Protein AF-A0A502BUF0-F1 (afdb_monomer_lite)

Foldseek 3Di:
DDPPPDVVVVVVVVVVVVVLQVQLLVQLVVCVVVVNLCVLDPHHDPDDPDDSSVSSVSCVVVVVVPVPPVVVVVCVVVPDPVRCVVVVHDD

Radius of gyration: 17.82 Å; chains: 1; bounding box: 42×22×54 Å

pLDDT: mean 81.69, std 11.91, range [51.72, 97.19]

Sequence (91 aa):
DSLTRKGSRIEVLLLLSAMASFASWLVGMACETCGIDAWLAPFRSTRRLYSIMRLGREALVRRWSSTRLNELINQLRHPSPQLLDQLGAPA

Secondary structure (DSSP, 8-state):
--TT--HHHHHHHHHHHHHHHHHHHHHHHHHHHTT-HHHHSSS--SS--S-HHHHHHHHHHTTTT-S-HHHHHHHHHS--HHHHHHTT---

Organism: NCBI:txid582702

Structure (mmCIF, N/CA/C/O backbone):
data_AF-A0A502BUF0-F1
#
_entry.id   AF-A0A502BUF0-F1
#
loop_
_atom_site.group_PDB
_atom_site.id
_atom_site.type_symbol
_atom_site.label_atom_id
_atom_site.label_alt_id
_atom_site.label_comp_id
_atom_site.label_asym_id
_atom_site.label_entity_id
_atom_site.label_seq_id
_atom_site.pdbx_PDB_ins_code
_atom_site.Cartn_x
_atom_site.Cartn_y
_atom_site.Cartn_z
_atom_site.occupancy
_atom_site.B_iso_or_equiv
_atom_site.auth_seq_id
_atom_site.auth_comp_id
_atom_site.auth_asym_id
_atom_site.auth_atom_id
_atom_site.pdbx_PDB_model_num
ATOM 1 N N . ASP A 1 1 ? -21.185 13.866 27.878 1.00 51.72 1 ASP A N 1
ATOM 2 C CA . ASP A 1 1 ? -21.233 12.983 26.697 1.00 51.72 1 ASP A CA 1
ATOM 3 C C . ASP A 1 1 ? -19.947 13.012 25.902 1.00 51.72 1 ASP A C 1
ATOM 5 O O . ASP A 1 1 ? -19.614 14.029 25.305 1.00 51.72 1 ASP A O 1
ATOM 9 N N . SER A 1 2 ? -19.185 11.915 25.919 1.00 56.62 2 SER A N 1
ATOM 10 C CA . SER A 1 2 ? -17.961 11.832 25.125 1.00 56.62 2 SER A CA 1
ATOM 11 C C . SER A 1 2 ? -18.310 11.612 23.651 1.00 56.62 2 SER A C 1
ATOM 13 O O . SER A 1 2 ? -19.045 10.697 23.277 1.00 56.62 2 SER A O 1
ATOM 15 N N . LEU A 1 3 ? -17.726 12.442 22.789 1.00 57.16 3 LEU A N 1
ATOM 16 C CA . LEU A 1 3 ? -17.807 12.396 21.324 1.00 57.16 3 LEU A CA 1
ATOM 17 C C . LEU A 1 3 ? -17.400 11.038 20.698 1.00 57.16 3 LEU A C 1
ATOM 19 O O . LEU A 1 3 ? -17.495 10.864 19.484 1.00 57.16 3 LEU A O 1
ATOM 23 N N . THR A 1 4 ? -16.930 10.085 21.502 1.00 57.44 4 THR A N 1
ATOM 24 C CA . THR A 1 4 ? -16.524 8.724 21.129 1.00 57.44 4 THR A CA 1
ATOM 25 C C . THR A 1 4 ? -17.658 7.693 21.182 1.00 57.44 4 THR A C 1
ATOM 27 O O . THR A 1 4 ? -17.450 6.564 20.758 1.00 57.44 4 THR A O 1
ATOM 30 N N . ARG A 1 5 ? -18.858 8.048 21.667 1.00 59.59 5 ARG A N 1
ATOM 31 C CA . ARG A 1 5 ? -19.928 7.077 21.981 1.00 59.59 5 ARG A CA 1
ATOM 32 C C . ARG A 1 5 ? -21.076 6.992 20.963 1.00 59.59 5 ARG A C 1
ATOM 34 O O . ARG A 1 5 ? -22.155 6.520 21.303 1.00 59.59 5 ARG A O 1
ATOM 41 N N . LYS A 1 6 ? -20.875 7.454 19.725 1.00 76.81 6 LYS A N 1
ATOM 42 C CA . LYS A 1 6 ? -21.853 7.298 18.631 1.00 76.81 6 LYS A CA 1
ATOM 43 C C . LYS A 1 6 ? -21.329 6.252 17.648 1.00 76.81 6 LYS A C 1
ATOM 45 O O . LYS A 1 6 ? -20.322 6.509 16.993 1.00 76.81 6 LYS A O 1
ATOM 50 N N . GLY A 1 7 ? -21.988 5.092 17.570 1.00 82.00 7 GLY A N 1
ATOM 51 C CA . GLY A 1 7 ? -21.563 3.948 16.745 1.00 82.00 7 GLY A CA 1
ATOM 52 C C . GLY A 1 7 ? -21.252 4.320 15.292 1.00 82.00 7 GLY A C 1
ATOM 53 O O . GLY A 1 7 ? -20.204 3.942 14.781 1.00 82.00 7 GLY A O 1
ATOM 54 N N . SER A 1 8 ? -22.054 5.206 14.696 1.00 85.69 8 SER A N 1
ATOM 55 C CA . SER A 1 8 ? -21.829 5.729 13.341 1.00 85.69 8 SER A CA 1
ATOM 56 C C . SER A 1 8 ? -20.466 6.400 13.147 1.00 85.69 8 SER A C 1
ATOM 58 O O . SER A 1 8 ? -19.845 6.279 12.095 1.00 85.69 8 SER A O 1
ATOM 60 N N . ARG A 1 9 ? -19.942 7.092 14.168 1.00 87.19 9 ARG A N 1
ATOM 61 C CA . ARG A 1 9 ? -18.603 7.691 14.095 1.00 87.19 9 ARG A CA 1
ATOM 62 C C . ARG A 1 9 ? -17.521 6.614 14.073 1.00 87.19 9 ARG A C 1
ATOM 64 O O . ARG A 1 9 ? -16.534 6.770 13.363 1.00 87.19 9 ARG A O 1
ATOM 71 N N . ILE A 1 10 ? -17.694 5.549 14.854 1.00 89.81 10 ILE A N 1
ATOM 72 C CA . ILE A 1 10 ? -16.747 4.430 14.897 1.00 89.81 10 ILE A CA 1
ATOM 73 C C . ILE A 1 10 ? -16.743 3.706 13.550 1.00 89.81 10 ILE A C 1
ATOM 75 O O . ILE A 1 10 ? -15.667 3.450 13.025 1.00 89.81 10 ILE A O 1
ATOM 79 N N . GLU A 1 11 ? -17.909 3.460 12.953 1.00 91.00 11 GLU A N 1
ATOM 80 C CA . GLU A 1 11 ? -18.028 2.847 11.622 1.00 91.00 11 GLU A CA 1
ATOM 81 C C . GLU A 1 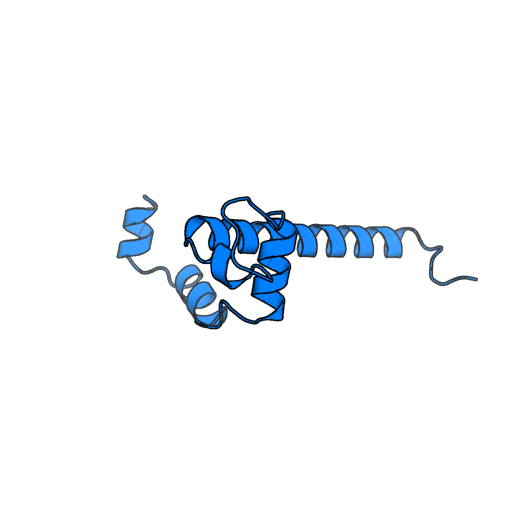11 ? -17.262 3.635 10.553 1.00 91.00 11 GLU A C 1
ATOM 83 O O . GLU A 1 11 ? -16.447 3.067 9.828 1.00 91.00 11 GLU A O 1
ATOM 88 N 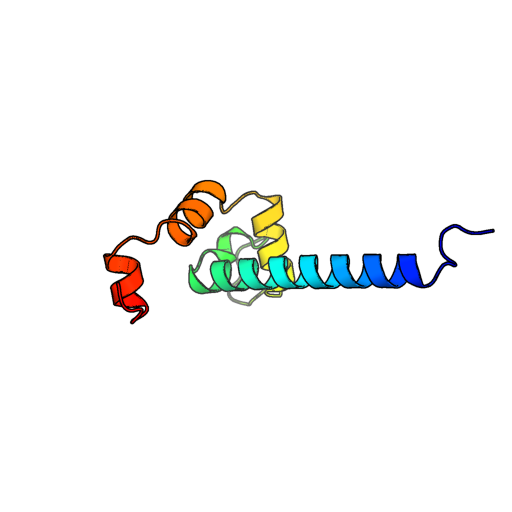N . VAL A 1 12 ? -17.445 4.959 10.504 1.00 94.00 12 VAL A N 1
ATOM 89 C CA . VAL A 1 12 ? -16.720 5.821 9.556 1.00 94.00 12 VAL A CA 1
ATOM 90 C C . VAL A 1 12 ? -15.213 5.795 9.817 1.00 94.00 12 VAL A C 1
ATOM 92 O O . VAL A 1 12 ? -14.427 5.698 8.877 1.00 94.00 12 VAL A O 1
ATOM 95 N N . LEU A 1 13 ? -14.783 5.855 11.081 1.00 94.69 13 LEU A N 1
ATOM 96 C CA . LEU A 1 13 ? -13.359 5.795 11.427 1.00 94.69 13 LEU A CA 1
ATOM 97 C C . LEU A 1 13 ? -12.736 4.438 11.077 1.00 94.69 13 LEU A C 1
ATOM 99 O O . LEU A 1 13 ? -11.601 4.400 10.603 1.00 94.69 13 LEU A O 1
ATOM 103 N N . LEU A 1 14 ? -13.469 3.340 11.266 1.00 95.88 14 LEU A N 1
ATOM 104 C CA . LEU A 1 14 ? -13.037 2.001 10.873 1.00 95.88 14 LEU A CA 1
ATOM 105 C C . LEU A 1 14 ? -12.9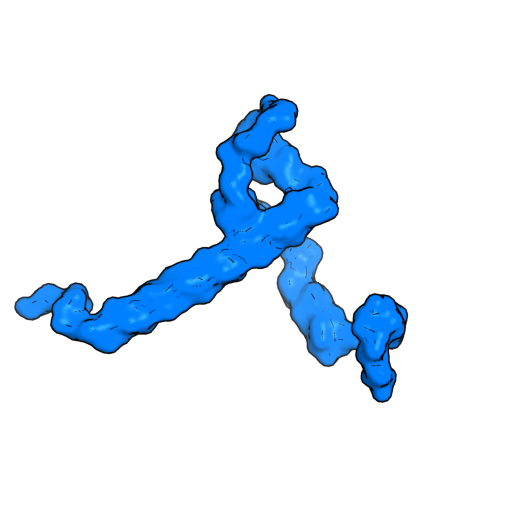13 1.887 9.355 1.00 95.88 14 LEU A C 1
ATOM 107 O O . LEU A 1 14 ? -11.891 1.400 8.875 1.00 95.88 14 LEU A O 1
ATOM 111 N N . LEU A 1 15 ? -13.894 2.392 8.601 1.00 96.75 15 LEU A N 1
ATOM 112 C CA . LEU A 1 15 ? -13.838 2.415 7.140 1.00 96.75 15 LEU A CA 1
ATOM 113 C C . LEU A 1 15 ? -12.637 3.228 6.644 1.00 96.75 15 LEU A C 1
ATOM 115 O O . LEU A 1 15 ? -11.854 2.736 5.834 1.00 96.75 15 LEU A O 1
ATOM 119 N N . LEU A 1 16 ? -12.437 4.438 7.172 1.00 96.12 16 LEU A N 1
ATOM 120 C CA . LEU A 1 16 ? -11.287 5.278 6.829 1.00 96.12 16 LEU A CA 1
ATOM 121 C C . LEU A 1 16 ? -9.961 4.591 7.168 1.00 96.12 16 LEU A C 1
ATOM 123 O O . LEU A 1 16 ? -9.029 4.614 6.364 1.00 96.12 16 LEU A O 1
ATOM 127 N N . SER A 1 17 ? -9.877 3.944 8.331 1.00 95.38 17 SER A N 1
ATOM 128 C CA . SER A 1 17 ? -8.691 3.191 8.735 1.00 95.38 17 SER A CA 1
ATOM 129 C C . SER A 1 17 ? -8.430 2.004 7.806 1.00 95.38 17 SER A C 1
ATOM 131 O O . SER A 1 17 ? -7.277 1.755 7.450 1.00 95.38 17 SER A O 1
ATOM 133 N N . ALA A 1 18 ? -9.475 1.287 7.385 1.00 96.81 18 ALA A N 1
ATOM 134 C CA . ALA A 1 18 ? -9.371 0.173 6.449 1.00 96.81 18 ALA A CA 1
ATOM 135 C C . ALA A 1 18 ? -8.911 0.655 5.066 1.00 96.81 18 ALA A C 1
ATOM 137 O O . ALA A 1 18 ? -7.969 0.096 4.508 1.00 96.81 18 ALA A O 1
ATOM 138 N N . MET A 1 19 ? -9.491 1.745 4.554 1.00 97.19 19 MET A N 1
ATOM 139 C CA . MET A 1 19 ? -9.086 2.359 3.286 1.00 97.19 19 MET A CA 1
ATOM 140 C C . MET A 1 19 ? -7.632 2.843 3.316 1.00 97.19 19 MET A C 1
ATOM 142 O O . MET A 1 19 ? -6.869 2.561 2.394 1.00 97.19 19 MET A O 1
ATOM 146 N N . ALA A 1 20 ? -7.217 3.530 4.384 1.00 94.12 20 ALA A N 1
ATOM 147 C CA . ALA A 1 20 ? -5.841 4.004 4.537 1.00 94.12 20 ALA A CA 1
ATOM 148 C C . ALA A 1 20 ? -4.840 2.841 4.646 1.00 94.12 20 ALA A C 1
ATOM 150 O O . ALA A 1 20 ? -3.752 2.888 4.065 1.00 94.12 20 ALA A O 1
ATOM 151 N N . SER A 1 21 ? -5.223 1.780 5.359 1.00 95.44 21 SER A N 1
ATOM 152 C CA . SER A 1 21 ? -4.444 0.545 5.474 1.00 95.44 21 SER A CA 1
ATOM 153 C C . SER A 1 21 ? -4.300 -0.155 4.126 1.00 95.44 21 SER A C 1
ATOM 155 O O . SER A 1 21 ? -3.193 -0.537 3.752 1.00 95.44 21 SER A O 1
ATOM 157 N N . PHE A 1 22 ? -5.389 -0.260 3.364 1.00 94.88 22 PHE A N 1
ATOM 158 C CA . PHE A 1 22 ? -5.393 -0.847 2.030 1.00 94.88 22 PHE A CA 1
ATOM 159 C C . PHE A 1 22 ? -4.528 -0.049 1.047 1.00 94.88 22 PHE A C 1
ATOM 161 O O . PHE A 1 22 ? -3.678 -0.625 0.373 1.00 94.88 22 PHE A O 1
ATOM 168 N N . ALA A 1 23 ? -4.658 1.281 1.028 1.00 91.50 23 ALA A N 1
ATOM 169 C CA . ALA A 1 23 ? -3.820 2.148 0.200 1.00 91.50 23 ALA A CA 1
ATOM 170 C C . ALA A 1 23 ? -2.329 2.023 0.562 1.00 91.50 23 ALA A C 1
ATOM 172 O O . ALA A 1 23 ? -1.483 1.884 -0.319 1.00 91.50 23 ALA A O 1
ATOM 173 N N . SER A 1 24 ? -2.004 2.004 1.859 1.00 93.12 24 SER A N 1
ATOM 174 C CA . SER A 1 24 ? -0.627 1.791 2.325 1.00 93.12 24 SER A CA 1
ATOM 175 C C . SER A 1 24 ? -0.100 0.414 1.918 1.00 93.12 24 SER A C 1
ATOM 177 O O . SER A 1 24 ? 1.059 0.285 1.540 1.00 93.12 24 SER A O 1
ATOM 179 N N . TRP A 1 25 ? -0.936 -0.622 1.962 1.00 95.56 25 TRP A N 1
ATOM 180 C CA . TRP A 1 25 ? -0.556 -1.957 1.516 1.00 95.56 25 TRP A CA 1
ATOM 181 C C . TRP A 1 25 ? -0.289 -2.014 0.003 1.00 95.56 25 TRP A C 1
ATOM 183 O O . TRP A 1 25 ? 0.767 -2.500 -0.396 1.00 95.56 25 TRP A O 1
ATOM 193 N N . LEU A 1 26 ? -1.170 -1.441 -0.826 1.00 93.25 26 LEU A N 1
ATOM 194 C CA . LEU A 1 26 ? -0.983 -1.362 -2.281 1.00 93.25 26 LEU A CA 1
ATOM 195 C C . LEU A 1 26 ? 0.326 -0.663 -2.657 1.00 93.25 26 LEU A C 1
ATOM 197 O O . LEU A 1 26 ? 1.111 -1.190 -3.443 1.00 93.25 26 LEU A O 1
ATOM 201 N N . VAL A 1 27 ? 0.589 0.503 -2.061 1.00 90.38 27 VAL A N 1
ATOM 202 C CA . VAL A 1 27 ? 1.833 1.243 -2.313 1.00 90.38 27 VAL A CA 1
ATOM 203 C C . VAL A 1 27 ? 3.039 0.420 -1.874 1.00 90.38 27 VAL A C 1
ATOM 205 O O . VAL A 1 27 ? 4.027 0.356 -2.597 1.00 90.38 27 VAL A O 1
ATOM 208 N N . GLY A 1 28 ? 2.962 -0.250 -0.724 1.00 91.62 28 GLY A N 1
ATOM 209 C CA . GLY A 1 28 ? 4.036 -1.115 -0.245 1.00 91.62 28 GLY A CA 1
ATOM 210 C C . GLY A 1 28 ? 4.345 -2.273 -1.194 1.00 91.62 28 GLY A C 1
ATOM 211 O O . GLY A 1 28 ? 5.516 -2.540 -1.447 1.00 91.62 28 GLY A O 1
ATOM 212 N N . MET A 1 29 ? 3.327 -2.918 -1.770 1.00 92.69 29 MET A N 1
ATOM 213 C CA . MET A 1 29 ? 3.534 -3.964 -2.779 1.00 92.69 29 MET A CA 1
ATOM 214 C C . MET A 1 29 ? 4.172 -3.419 -4.055 1.00 92.69 29 MET A C 1
ATOM 216 O O . MET A 1 29 ? 5.089 -4.039 -4.589 1.00 92.69 29 MET A O 1
ATOM 220 N N . ALA A 1 30 ? 3.731 -2.250 -4.527 1.00 86.94 30 ALA A N 1
ATOM 221 C CA . ALA A 1 30 ? 4.354 -1.599 -5.676 1.00 86.94 30 ALA A CA 1
ATOM 222 C C . ALA A 1 30 ? 5.833 -1.289 -5.394 1.00 86.94 30 ALA A C 1
ATOM 224 O O . ALA A 1 30 ? 6.688 -1.517 -6.243 1.00 86.94 30 ALA A O 1
ATOM 225 N N . CYS A 1 31 ? 6.153 -0.843 -4.175 1.00 86.50 31 CYS A N 1
ATOM 226 C CA . CYS A 1 31 ? 7.532 -0.577 -3.776 1.00 86.50 31 CYS A CA 1
ATOM 227 C C . CYS A 1 31 ? 8.400 -1.842 -3.753 1.00 86.50 31 CYS A C 1
ATOM 229 O O . CYS A 1 31 ? 9.537 -1.825 -4.216 1.00 86.50 31 CYS A O 1
ATOM 231 N N . GLU A 1 32 ? 7.871 -2.942 -3.225 1.00 87.44 32 GLU A N 1
ATOM 232 C CA . GLU A 1 32 ? 8.575 -4.226 -3.203 1.00 87.44 32 GLU A CA 1
ATOM 233 C C . GLU A 1 32 ? 8.795 -4.761 -4.627 1.00 87.44 32 GLU A C 1
ATOM 235 O O . GLU A 1 32 ? 9.904 -5.146 -4.982 1.00 87.44 32 GLU A O 1
ATOM 240 N N . THR A 1 33 ? 7.770 -4.682 -5.479 1.00 86.00 33 THR A N 1
ATOM 241 C CA . THR A 1 33 ? 7.834 -5.151 -6.875 1.00 86.00 33 THR A CA 1
ATOM 242 C C . THR A 1 33 ? 8.824 -4.335 -7.711 1.00 86.00 33 THR A C 1
ATOM 244 O O . THR A 1 33 ? 9.536 -4.888 -8.543 1.00 86.00 33 THR A O 1
ATOM 247 N N . CYS A 1 34 ? 8.915 -3.025 -7.469 1.00 82.44 34 CYS A N 1
ATOM 248 C CA . CYS A 1 34 ? 9.868 -2.147 -8.148 1.00 82.44 34 CYS A CA 1
ATOM 249 C C . CYS A 1 34 ? 11.298 -2.219 -7.572 1.00 82.44 34 CYS A C 1
ATOM 251 O O . CYS A 1 34 ? 12.181 -1.538 -8.092 1.00 82.44 34 CYS A O 1
ATOM 253 N N . GLY A 1 35 ? 11.546 -2.992 -6.504 1.00 82.00 35 GLY A N 1
ATOM 254 C CA . GLY A 1 35 ? 12.875 -3.150 -5.891 1.00 82.00 35 GLY A CA 1
ATOM 255 C C . GLY A 1 35 ? 13.409 -1.892 -5.197 1.00 82.00 35 GLY A C 1
ATOM 256 O O . GLY A 1 35 ? 14.618 -1.680 -5.088 1.00 82.00 35 GLY A O 1
ATOM 257 N N . ILE A 1 36 ? 12.511 -1.009 -4.768 1.00 80.38 36 ILE A N 1
ATOM 258 C CA . ILE A 1 36 ? 12.845 0.297 -4.175 1.00 80.38 36 ILE A CA 1
ATOM 259 C C . ILE A 1 36 ? 12.711 0.297 -2.651 1.00 80.38 36 ILE A C 1
ATOM 261 O O . ILE A 1 36 ? 13.015 1.283 -1.977 1.00 80.38 36 ILE A O 1
ATOM 265 N N . ASP A 1 37 ? 12.239 -0.813 -2.101 1.00 84.00 37 ASP A N 1
ATOM 266 C CA . ASP A 1 37 ? 11.993 -1.027 -0.688 1.00 84.00 37 ASP A CA 1
ATOM 267 C C . ASP A 1 37 ? 13.258 -0.831 0.161 1.00 84.00 37 ASP A C 1
ATOM 269 O O . ASP A 1 37 ? 13.204 -0.250 1.250 1.00 84.00 37 ASP A O 1
ATOM 273 N N . ALA A 1 38 ? 14.415 -1.195 -0.397 1.00 82.88 38 ALA A N 1
ATOM 274 C CA . ALA A 1 38 ? 15.726 -0.978 0.203 1.00 82.88 38 ALA A CA 1
ATOM 275 C C . ALA A 1 38 ? 16.049 0.507 0.479 1.00 82.88 38 ALA A C 1
ATOM 277 O O . ALA A 1 38 ? 16.788 0.801 1.419 1.00 82.88 38 ALA A O 1
ATOM 278 N N . TRP A 1 39 ? 15.491 1.451 -0.293 1.00 84.06 39 TRP A N 1
ATOM 279 C CA . TRP A 1 39 ? 15.691 2.901 -0.110 1.00 84.06 39 TRP A CA 1
ATOM 280 C C . TRP A 1 39 ? 14.748 3.512 0.933 1.00 84.06 39 TRP A C 1
ATOM 282 O O . TRP A 1 39 ? 14.988 4.606 1.450 1.00 84.06 39 TRP A O 1
ATOM 292 N N . LEU A 1 40 ? 13.655 2.813 1.235 1.00 84.50 40 LEU A N 1
ATOM 293 C CA . LEU A 1 40 ? 12.664 3.220 2.229 1.00 84.50 40 LEU A CA 1
ATOM 294 C C . LEU A 1 40 ? 13.007 2.681 3.623 1.00 84.50 40 LEU A C 1
ATOM 296 O O . LEU A 1 40 ? 12.593 3.263 4.629 1.00 84.50 40 LEU A O 1
ATOM 300 N N . ALA A 1 41 ? 13.789 1.602 3.688 1.00 84.62 41 ALA A N 1
ATOM 301 C CA . ALA A 1 41 ? 14.347 1.078 4.923 1.00 84.62 41 ALA A CA 1
ATOM 302 C C . ALA A 1 41 ? 15.227 2.129 5.643 1.00 84.62 41 ALA A C 1
ATOM 304 O O . ALA A 1 41 ? 15.860 2.968 5.001 1.00 84.62 41 ALA A O 1
ATOM 305 N N . PRO A 1 42 ? 15.285 2.108 6.987 1.00 83.06 42 PRO A N 1
ATOM 306 C CA . PRO A 1 42 ? 16.051 3.084 7.761 1.00 83.06 42 PRO A CA 1
ATOM 307 C C . PRO A 1 42 ? 17.565 2.855 7.635 1.00 83.06 42 PRO A C 1
ATOM 309 O O . PRO A 1 42 ? 18.348 3.782 7.813 1.00 83.06 42 PRO A O 1
ATOM 312 N N . PHE A 1 43 ? 17.977 1.627 7.324 1.00 83.50 43 PHE A N 1
ATOM 313 C CA . PHE A 1 43 ? 19.355 1.227 7.066 1.00 83.50 43 PHE A CA 1
ATOM 314 C C . PHE A 1 43 ? 19.374 0.017 6.125 1.00 83.50 43 PHE A C 1
ATOM 316 O O . PHE A 1 43 ? 18.377 -0.699 5.990 1.00 83.50 43 PHE A O 1
ATOM 323 N N . ARG A 1 44 ? 20.517 -0.218 5.469 1.00 80.44 44 ARG A N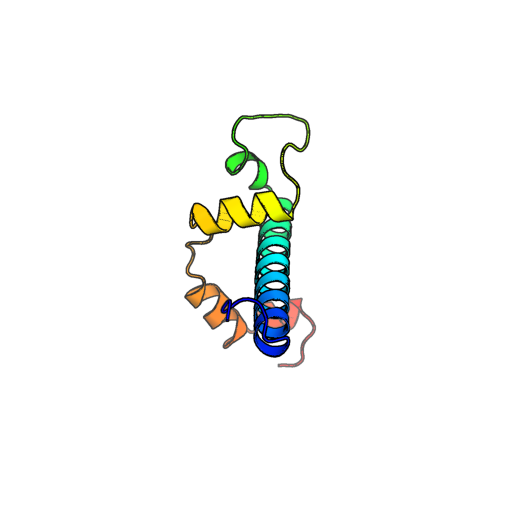 1
ATOM 324 C CA . ARG A 1 44 ? 20.697 -1.354 4.556 1.00 80.44 44 ARG A CA 1
ATOM 325 C C . ARG A 1 44 ? 20.702 -2.664 5.344 1.00 80.44 44 ARG A C 1
ATOM 327 O O . ARG A 1 44 ? 21.437 -2.801 6.317 1.00 80.44 44 ARG A O 1
ATOM 334 N N . SER A 1 45 ? 19.898 -3.626 4.911 1.00 80.56 45 SER A N 1
ATOM 335 C CA . SER A 1 45 ? 19.799 -4.958 5.507 1.00 80.56 45 SER A CA 1
ATOM 336 C C . SER A 1 45 ? 19.513 -5.980 4.413 1.00 80.56 45 SER A C 1
ATOM 338 O O . SER A 1 45 ? 18.773 -5.691 3.478 1.00 80.56 45 SER A O 1
ATOM 340 N N . THR A 1 46 ? 20.076 -7.180 4.544 1.00 78.50 46 THR A N 1
ATOM 341 C CA . THR A 1 46 ? 19.759 -8.330 3.679 1.00 78.50 46 THR A CA 1
ATOM 342 C C . THR A 1 46 ? 18.433 -8.991 4.052 1.00 78.50 46 THR A C 1
ATOM 344 O O . THR A 1 46 ? 17.868 -9.745 3.266 1.00 78.50 46 THR A O 1
ATOM 347 N N . ARG A 1 47 ? 17.923 -8.712 5.258 1.00 81.88 47 ARG A N 1
ATOM 348 C CA . ARG A 1 47 ? 16.622 -9.174 5.750 1.00 81.88 47 ARG A CA 1
ATOM 349 C C . ARG A 1 47 ? 15.588 -8.063 5.649 1.00 81.88 47 ARG A C 1
ATOM 351 O O . ARG A 1 47 ? 15.895 -6.902 5.923 1.00 81.88 47 ARG A O 1
ATOM 358 N N . ARG A 1 48 ? 14.345 -8.447 5.363 1.00 82.62 48 ARG A N 1
ATOM 359 C CA . ARG A 1 48 ? 13.184 -7.555 5.357 1.00 82.62 48 ARG A CA 1
ATOM 360 C C . ARG A 1 48 ? 12.984 -6.905 6.733 1.00 82.62 48 ARG A C 1
ATOM 362 O O . ARG A 1 48 ? 12.718 -7.601 7.708 1.00 82.62 48 ARG A O 1
ATOM 369 N N . LEU A 1 49 ? 13.090 -5.576 6.799 1.00 83.50 49 LEU A N 1
ATOM 370 C CA . LEU A 1 49 ? 12.934 -4.804 8.044 1.00 83.50 49 LEU A CA 1
ATOM 371 C C . LEU A 1 49 ? 11.505 -4.292 8.264 1.00 83.50 49 LEU A C 1
ATOM 373 O O . LEU A 1 49 ? 11.051 -4.187 9.401 1.00 83.50 49 LEU A O 1
ATOM 377 N N . TYR A 1 50 ? 10.795 -3.961 7.184 1.00 90.19 50 TYR A N 1
ATOM 378 C CA . TYR A 1 50 ? 9.442 -3.413 7.231 1.00 90.19 50 TYR A CA 1
ATOM 379 C C . TYR A 1 50 ? 8.425 -4.372 6.612 1.00 90.19 50 TYR A C 1
ATOM 381 O O . TYR A 1 50 ? 8.670 -4.999 5.578 1.00 90.19 50 TYR A O 1
ATOM 389 N N . SER A 1 51 ? 7.246 -4.462 7.234 1.00 92.75 51 SER A N 1
ATOM 390 C CA . SER A 1 51 ? 6.074 -5.061 6.590 1.00 92.75 51 SER A CA 1
ATOM 391 C C . SER A 1 51 ? 5.682 -4.248 5.349 1.00 92.75 51 SER A C 1
ATOM 393 O O . SER A 1 51 ? 5.975 -3.052 5.292 1.00 92.75 51 SER A O 1
ATOM 395 N N . ILE A 1 52 ? 4.983 -4.860 4.381 1.00 93.38 52 ILE A N 1
ATOM 396 C CA . ILE A 1 52 ? 4.447 -4.155 3.195 1.00 93.38 52 ILE A CA 1
ATOM 397 C C . ILE A 1 52 ? 3.708 -2.870 3.615 1.00 93.38 52 ILE A C 1
ATOM 399 O O . ILE A 1 52 ? 3.967 -1.802 3.070 1.00 93.38 52 ILE A O 1
ATOM 403 N N . MET A 1 53 ? 2.845 -2.934 4.636 1.00 94.25 53 MET A N 1
ATOM 404 C CA . MET A 1 53 ? 2.113 -1.754 5.117 1.00 94.25 53 MET A CA 1
ATOM 405 C C . MET A 1 53 ? 3.039 -0.641 5.618 1.00 94.25 53 MET A C 1
ATOM 407 O O . MET A 1 53 ? 2.819 0.530 5.304 1.00 94.25 53 MET A O 1
ATOM 411 N N . ARG A 1 54 ? 4.077 -0.981 6.398 1.00 93.50 54 ARG A N 1
ATOM 412 C CA . ARG A 1 54 ? 5.029 0.021 6.896 1.00 93.50 54 ARG A CA 1
ATOM 413 C C . ARG A 1 54 ? 5.835 0.621 5.750 1.00 93.50 54 ARG A C 1
ATOM 415 O O . ARG A 1 54 ? 6.058 1.828 5.749 1.00 93.50 54 ARG A O 1
ATOM 422 N N . LEU A 1 55 ? 6.217 -0.202 4.782 1.00 92.50 55 LEU A N 1
ATOM 423 C CA . LEU A 1 55 ? 6.933 0.228 3.594 1.00 92.50 55 LEU A CA 1
ATOM 424 C C . LEU A 1 55 ? 6.121 1.236 2.776 1.00 92.50 55 LEU A C 1
ATOM 426 O O . LEU A 1 55 ? 6.612 2.321 2.473 1.00 92.50 55 LEU A O 1
ATOM 430 N N . GLY A 1 56 ? 4.857 0.922 2.487 1.00 92.06 56 GLY A N 1
ATOM 431 C CA . GLY A 1 56 ? 3.991 1.841 1.756 1.00 92.06 56 GLY A CA 1
ATOM 432 C C . GLY A 1 56 ? 3.705 3.125 2.528 1.00 92.06 56 GLY A C 1
ATOM 433 O O . GLY A 1 56 ? 3.659 4.197 1.931 1.00 92.06 56 GLY A O 1
ATOM 434 N N . ARG A 1 57 ? 3.624 3.066 3.865 1.00 92.75 57 ARG A N 1
ATOM 435 C CA . ARG A 1 57 ? 3.555 4.279 4.693 1.00 92.75 57 ARG A CA 1
ATOM 436 C C . ARG A 1 57 ? 4.803 5.152 4.540 1.00 92.75 57 ARG A C 1
ATOM 438 O O . ARG A 1 57 ? 4.659 6.362 4.400 1.00 92.75 57 ARG A O 1
ATOM 445 N N . GLU A 1 58 ? 6.005 4.575 4.560 1.00 92.81 58 GLU A N 1
ATOM 446 C CA . GLU A 1 58 ? 7.246 5.332 4.329 1.00 92.81 58 GLU A CA 1
ATOM 447 C C . GLU A 1 58 ? 7.274 5.948 2.927 1.00 92.81 58 GLU A C 1
ATOM 449 O O . GLU A 1 58 ? 7.598 7.125 2.790 1.00 92.81 58 GLU A O 1
ATOM 454 N N . ALA A 1 59 ? 6.864 5.201 1.899 1.00 90.31 59 ALA A N 1
ATOM 455 C CA . ALA A 1 59 ? 6.778 5.708 0.531 1.00 90.31 59 ALA A CA 1
ATOM 456 C C . ALA A 1 59 ? 5.827 6.910 0.415 1.00 90.31 59 ALA A C 1
ATOM 458 O O . ALA A 1 59 ? 6.182 7.924 -0.190 1.00 90.31 59 ALA A O 1
ATOM 459 N N . LEU A 1 60 ? 4.647 6.824 1.041 1.00 87.94 60 LEU A N 1
ATOM 460 C CA . LEU A 1 60 ? 3.659 7.904 1.074 1.00 87.94 60 LEU A CA 1
ATOM 461 C C . LEU A 1 60 ? 4.187 9.138 1.819 1.00 87.94 60 LEU A C 1
ATOM 463 O O . LEU 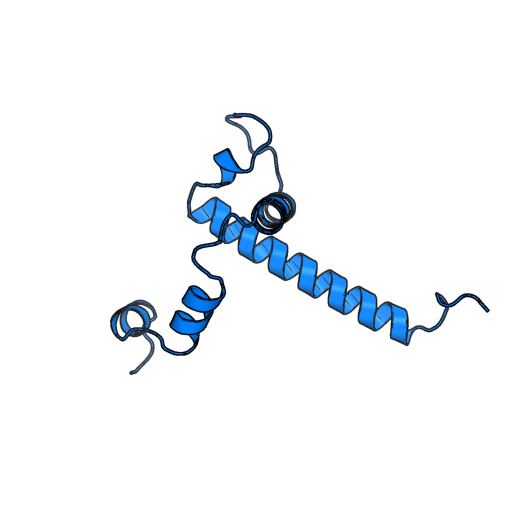A 1 60 ? 4.110 10.250 1.299 1.00 87.94 60 LEU A O 1
ATOM 467 N N . VAL A 1 61 ? 4.759 8.954 3.015 1.00 89.38 61 VAL A N 1
ATOM 468 C CA . VAL A 1 61 ? 5.297 10.055 3.835 1.00 89.38 61 VAL A CA 1
ATOM 469 C C . VAL A 1 61 ? 6.458 10.755 3.129 1.00 89.38 61 VAL A C 1
ATOM 471 O O . VAL A 1 61 ? 6.522 11.983 3.121 1.00 89.38 61 VAL A O 1
ATOM 474 N N . ARG A 1 62 ? 7.349 9.990 2.492 1.00 87.56 62 ARG A N 1
ATOM 475 C CA . ARG A 1 62 ? 8.510 10.518 1.761 1.00 87.56 62 ARG A CA 1
ATOM 476 C C . ARG A 1 62 ? 8.168 11.009 0.354 1.00 87.56 62 ARG A C 1
ATOM 478 O O . ARG A 1 62 ? 9.066 11.455 -0.352 1.00 87.56 62 ARG A O 1
ATOM 485 N N . ARG A 1 63 ? 6.893 10.936 -0.055 1.00 79.25 63 ARG A N 1
ATOM 486 C CA . ARG A 1 63 ? 6.411 11.298 -1.401 1.00 79.25 63 ARG A CA 1
ATOM 487 C C . ARG A 1 63 ? 7.211 10.613 -2.511 1.00 79.25 63 ARG A C 1
ATOM 489 O O . ARG A 1 63 ? 7.450 11.199 -3.562 1.00 79.25 63 ARG A O 1
ATOM 496 N N . TRP A 1 64 ? 7.644 9.379 -2.266 1.00 70.12 64 TRP A N 1
ATOM 497 C CA . TRP A 1 64 ? 8.584 8.680 -3.140 1.00 70.12 64 TRP A CA 1
ATOM 498 C C . TRP A 1 64 ? 7.996 8.455 -4.547 1.00 70.12 64 TRP A C 1
ATOM 500 O O . TRP A 1 64 ? 8.700 8.554 -5.544 1.00 70.12 64 TRP A O 1
ATOM 510 N N . SER A 1 65 ? 6.674 8.298 -4.655 1.00 61.78 65 SER A N 1
ATOM 511 C CA . SER A 1 65 ? 5.948 8.230 -5.929 1.00 61.78 65 SER A CA 1
ATOM 512 C C . SER A 1 65 ? 5.556 9.616 -6.476 1.00 61.78 65 SER A C 1
ATOM 514 O O . SER A 1 65 ? 4.403 9.834 -6.848 1.00 61.78 65 SER A O 1
ATOM 516 N N . SER A 1 66 ? 6.467 10.596 -6.471 1.00 55.41 66 SER A N 1
ATOM 517 C CA . SER A 1 66 ? 6.183 11.938 -7.011 1.00 55.41 66 SER A CA 1
ATOM 518 C C . SER A 1 66 ? 6.326 12.050 -8.539 1.00 55.41 66 SER A C 1
ATOM 520 O O . SER A 1 66 ? 6.123 13.146 -9.068 1.00 55.41 66 SER A O 1
ATOM 522 N N . THR A 1 67 ? 6.584 10.966 -9.278 1.00 56.75 67 THR A N 1
ATOM 523 C CA . THR A 1 67 ? 6.010 10.872 -10.635 1.00 56.75 67 THR A CA 1
ATOM 524 C C . THR A 1 67 ? 4.509 10.931 -10.423 1.00 56.75 67 THR A C 1
ATOM 526 O O . THR A 1 67 ? 3.963 10.061 -9.744 1.00 56.75 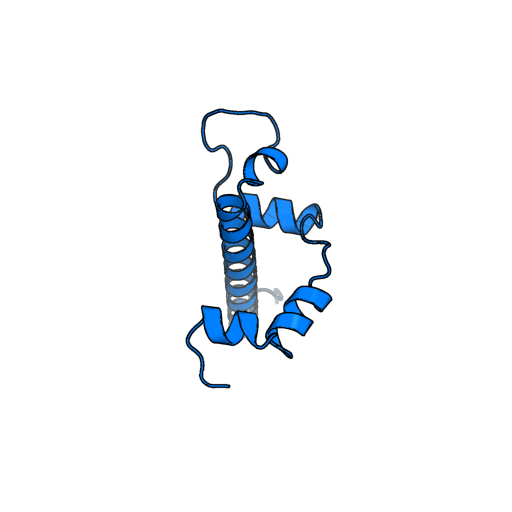67 THR A O 1
ATOM 529 N N . ARG A 1 68 ? 3.901 12.067 -10.788 1.00 61.28 68 ARG A N 1
ATOM 530 C CA . ARG A 1 68 ? 2.728 12.593 -10.078 1.00 61.28 68 ARG A CA 1
ATOM 531 C C . ARG A 1 68 ? 1.687 11.487 -9.982 1.00 61.28 68 ARG A C 1
ATOM 533 O O . ARG A 1 68 ? 1.339 10.901 -10.997 1.00 61.28 68 ARG A O 1
ATOM 540 N N . LEU A 1 69 ? 1.113 11.245 -8.806 1.00 60.75 69 LEU A N 1
ATOM 541 C CA . LEU A 1 69 ? -0.125 10.461 -8.713 1.00 60.75 69 LEU A CA 1
ATOM 542 C C . LEU A 1 69 ? -1.129 10.895 -9.793 1.00 60.75 69 LEU A C 1
ATOM 544 O O . LEU A 1 69 ? -1.810 10.057 -10.357 1.00 60.75 69 LEU A O 1
ATOM 548 N N . ASN A 1 70 ? -1.133 12.180 -10.161 1.00 62.97 70 ASN A N 1
ATOM 549 C CA . ASN A 1 70 ? -1.889 12.711 -11.293 1.00 62.97 70 ASN A CA 1
ATOM 550 C C . ASN A 1 70 ? -1.492 12.136 -12.661 1.00 62.97 70 ASN A C 1
ATOM 552 O O . ASN A 1 70 ? -2.371 11.947 -13.480 1.00 62.97 70 ASN A O 1
ATOM 556 N N . GLU A 1 71 ? -0.218 11.870 -12.938 1.00 72.50 71 GLU A N 1
ATOM 557 C CA . GLU A 1 71 ? 0.239 11.202 -14.165 1.00 72.50 71 GLU A CA 1
ATOM 558 C C . GLU A 1 71 ? -0.183 9.735 -14.189 1.00 72.50 71 GLU A C 1
ATOM 560 O O . GLU A 1 71 ? -0.719 9.292 -15.196 1.00 72.50 71 GLU A O 1
ATOM 565 N N . LEU A 1 72 ? -0.047 9.012 -13.074 1.00 70.81 72 LEU A N 1
ATOM 566 C CA . LEU A 1 72 ? -0.543 7.634 -12.967 1.00 70.81 72 LEU A CA 1
ATOM 567 C C . LEU A 1 72 ? -2.074 7.572 -13.074 1.00 70.81 72 LEU A C 1
ATOM 569 O O . LEU A 1 72 ? -2.617 6.751 -13.803 1.00 70.81 72 LEU A O 1
ATOM 573 N N . ILE A 1 73 ? -2.788 8.478 -12.403 1.00 71.50 73 ILE A N 1
ATOM 574 C CA . ILE A 1 73 ? -4.247 8.612 -12.512 1.00 71.50 73 ILE A CA 1
ATOM 575 C C . ILE A 1 73 ? -4.640 9.023 -13.933 1.00 71.50 73 ILE A C 1
ATOM 577 O O . ILE A 1 73 ? -5.623 8.508 -14.453 1.00 71.50 73 ILE A O 1
ATOM 581 N N . ASN A 1 74 ? -3.884 9.912 -14.582 1.00 78.75 74 ASN A N 1
ATOM 582 C CA . ASN A 1 74 ? -4.119 10.277 -15.977 1.00 78.75 74 ASN A CA 1
ATOM 583 C C . ASN A 1 74 ? -3.878 9.092 -16.909 1.00 78.75 74 ASN A C 1
ATOM 585 O O . ASN A 1 74 ? -4.663 8.918 -17.827 1.00 78.75 74 ASN A O 1
ATOM 589 N N . GLN A 1 75 ? -2.869 8.254 -16.663 1.00 76.38 75 GLN A N 1
ATOM 590 C CA . GLN A 1 75 ? -2.657 7.013 -17.410 1.00 76.38 75 GLN A CA 1
ATOM 591 C C . GLN A 1 75 ? -3.768 5.995 -17.153 1.00 76.38 75 GLN A C 1
ATOM 593 O O . GLN A 1 75 ? -4.157 5.291 -18.065 1.00 76.38 75 GLN A O 1
ATOM 598 N N . LEU A 1 76 ? -4.336 5.920 -15.951 1.00 77.00 76 LEU A N 1
ATOM 599 C CA . LEU A 1 76 ? -5.486 5.045 -15.694 1.00 77.00 76 LEU A CA 1
ATOM 600 C C . LEU A 1 76 ? -6.781 5.578 -16.323 1.00 77.00 76 LEU A C 1
ATOM 602 O O . LEU A 1 76 ? -7.621 4.800 -16.760 1.00 77.00 76 LEU A O 1
ATOM 606 N N . ARG A 1 77 ? -6.956 6.904 -16.363 1.00 82.69 77 ARG A N 1
ATOM 607 C CA . ARG A 1 77 ? -8.122 7.570 -16.966 1.00 82.69 77 ARG A CA 1
ATOM 608 C C . ARG A 1 77 ? -8.042 7.610 -18.494 1.00 82.69 77 ARG A C 1
ATOM 610 O O . ARG A 1 77 ? -9.071 7.557 -19.159 1.00 82.69 77 ARG A O 1
ATOM 617 N N . HIS A 1 78 ? -6.830 7.713 -19.027 1.00 85.94 78 HIS A N 1
ATOM 618 C CA . HIS A 1 78 ? -6.501 7.728 -20.449 1.00 85.94 78 HIS A CA 1
ATOM 619 C C . HIS A 1 78 ? -5.397 6.696 -20.711 1.00 85.94 78 HIS A C 1
ATOM 621 O O . HIS A 1 78 ? -4.241 7.067 -20.944 1.00 85.94 78 HIS A O 1
ATOM 627 N N . PRO A 1 79 ? -5.732 5.399 -20.614 1.00 77.81 79 PRO A N 1
ATOM 628 C CA . PRO A 1 79 ? -4.761 4.334 -20.797 1.00 77.81 79 PRO A CA 1
ATOM 629 C C . PRO A 1 79 ? -4.216 4.373 -22.214 1.00 77.81 79 PRO A C 1
ATOM 631 O O . PRO A 1 79 ? -4.958 4.503 -23.188 1.00 77.81 79 PRO A O 1
ATOM 634 N N . SER A 1 80 ? -2.888 4.310 -22.324 1.00 81.25 80 SER A N 1
ATOM 635 C CA . SER A 1 80 ? -2.258 4.216 -23.632 1.00 81.25 80 SER A CA 1
ATOM 636 C C . SER A 1 80 ? -2.692 2.903 -24.293 1.00 81.25 80 SER A C 1
ATOM 638 O O . SER A 1 80 ? -2.871 1.896 -23.601 1.00 81.25 80 SER A O 1
ATOM 640 N N . PRO A 1 81 ? -2.828 2.869 -25.627 1.00 79.44 81 PRO A N 1
ATOM 641 C CA . PRO A 1 81 ? -3.223 1.652 -26.332 1.00 79.44 81 PRO A CA 1
ATOM 642 C C . PRO A 1 81 ? -2.251 0.492 -26.072 1.00 79.44 81 PRO A C 1
ATOM 644 O O . PRO A 1 81 ? -2.671 -0.650 -25.978 1.00 79.44 81 PRO A O 1
ATOM 647 N N . GLN A 1 82 ? -0.966 0.788 -25.847 1.00 78.44 82 GLN A N 1
ATOM 648 C CA . GLN A 1 82 ? 0.038 -0.205 -25.451 1.00 78.44 82 GLN A CA 1
ATOM 649 C C . GLN A 1 82 ? -0.240 -0.818 -24.069 1.00 78.44 82 GLN A C 1
ATOM 651 O O . GLN A 1 82 ? -0.014 -2.006 -23.872 1.00 78.44 82 GLN A O 1
ATOM 656 N N . LEU A 1 83 ? -0.726 -0.023 -23.111 1.00 75.75 83 LEU A N 1
ATOM 657 C CA . LEU A 1 83 ? -1.066 -0.504 -21.771 1.00 75.75 83 LEU A CA 1
ATOM 658 C C . LEU A 1 83 ? -2.365 -1.323 -21.786 1.00 75.75 83 LEU A C 1
ATOM 660 O O . LEU A 1 83 ? -2.457 -2.321 -21.080 1.00 75.75 83 LEU A O 1
ATOM 664 N N . LEU A 1 84 ? -3.344 -0.943 -22.613 1.00 79.56 84 LEU A N 1
ATOM 665 C CA . LEU A 1 84 ? -4.562 -1.737 -22.828 1.00 79.56 84 LEU A CA 1
ATOM 666 C C . LEU A 1 84 ? -4.250 -3.099 -23.457 1.00 79.56 84 LEU A C 1
ATOM 668 O O . LEU A 1 84 ? -4.757 -4.115 -22.985 1.00 79.56 84 LEU A O 1
ATOM 672 N N . ASP A 1 85 ? -3.358 -3.120 -24.449 1.00 80.38 85 ASP A N 1
ATOM 673 C CA . ASP A 1 85 ? -2.901 -4.339 -25.122 1.00 80.38 85 ASP A CA 1
ATOM 674 C C . ASP A 1 85 ? -2.140 -5.266 -24.153 1.00 80.38 85 ASP A C 1
ATOM 676 O O . ASP A 1 85 ? -2.403 -6.465 -24.081 1.00 80.38 85 ASP A O 1
ATOM 680 N N . GLN A 1 86 ? -1.287 -4.700 -23.289 1.00 76.88 86 GLN A N 1
ATOM 681 C CA . GLN A 1 86 ? -0.609 -5.446 -22.217 1.00 76.88 86 GLN A CA 1
ATOM 682 C C . GLN A 1 86 ? -1.563 -6.031 -21.167 1.00 76.88 86 GLN A C 1
ATOM 684 O O . GLN A 1 86 ? -1.250 -7.054 -20.557 1.00 76.88 86 GLN A O 1
ATOM 689 N N . LEU A 1 87 ? -2.708 -5.389 -20.938 1.00 75.06 87 LEU A N 1
ATOM 690 C CA . LEU A 1 87 ? -3.736 -5.860 -20.009 1.00 75.06 87 LEU A CA 1
ATOM 691 C C . LEU A 1 87 ? -4.754 -6.802 -20.671 1.00 75.06 87 LEU A C 1
ATOM 693 O O . LEU A 1 87 ? -5.612 -7.340 -19.971 1.00 75.06 87 LEU A O 1
ATOM 697 N N . GLY A 1 88 ? -4.676 -7.008 -21.991 1.00 74.75 88 GLY A N 1
ATOM 698 C CA . GLY A 1 88 ? -5.638 -7.810 -22.749 1.00 74.75 88 GLY A CA 1
ATOM 699 C C . GLY A 1 88 ? -7.049 -7.211 -22.776 1.00 74.75 88 GLY A C 1
ATOM 700 O O . GLY A 1 88 ? -8.023 -7.945 -22.948 1.00 74.75 88 GLY A O 1
ATOM 701 N N . ALA A 1 89 ? -7.176 -5.898 -22.564 1.00 65.81 89 ALA A N 1
ATOM 702 C CA . ALA A 1 89 ? -8.455 -5.201 -22.614 1.00 65.81 89 ALA A CA 1
ATOM 703 C C . ALA A 1 89 ? -8.770 -4.787 -24.065 1.00 65.81 89 ALA A C 1
ATOM 705 O O . ALA A 1 89 ? -7.892 -4.230 -24.728 1.00 65.81 89 ALA A O 1
ATOM 706 N N . PRO A 1 90 ? -9.991 -5.034 -24.582 1.00 58.22 90 PRO A N 1
ATOM 707 C CA . PRO A 1 90 ? -10.365 -4.574 -25.916 1.00 58.22 90 PRO A CA 1
ATOM 708 C C . PRO A 1 90 ? -10.363 -3.038 -25.963 1.00 58.22 90 PRO A C 1
ATOM 710 O O . PRO A 1 90 ? -10.796 -2.393 -25.005 1.00 58.22 90 PRO A O 1
ATOM 713 N N . ALA A 1 91 ? -9.832 -2.493 -27.062 1.00 56.97 91 ALA A N 1
ATOM 714 C CA . ALA A 1 91 ? -9.702 -1.056 -27.321 1.00 56.97 91 ALA A CA 1
ATOM 715 C C . ALA A 1 91 ? -11.047 -0.312 -27.343 1.00 56.97 91 ALA A C 1
ATOM 717 O O . ALA A 1 91 ? -12.050 -0.909 -27.803 1.00 56.97 91 ALA A O 1
#